Protein AF-A0A4P8WNH5-F1 (afdb_monomer)

Structure (mmCIF, N/CA/C/O backbone):
data_AF-A0A4P8WNH5-F1
#
_entry.id   AF-A0A4P8WNH5-F1
#
loop_
_atom_site.group_PDB
_atom_site.id
_atom_site.type_symbol
_atom_site.label_atom_id
_atom_site.label_alt_id
_atom_site.label_comp_id
_atom_site.label_asym_id
_atom_site.label_entity_id
_atom_site.label_seq_id
_atom_site.pdbx_PDB_ins_code
_atom_site.Cartn_x
_atom_site.Cartn_y
_atom_site.Cartn_z
_atom_site.occupa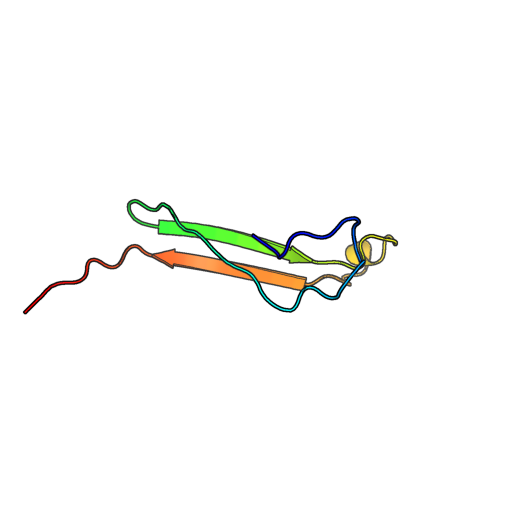ncy
_atom_site.B_iso_or_equiv
_atom_site.auth_seq_id
_atom_site.auth_comp_id
_atom_site.auth_asym_id
_atom_site.auth_atom_id
_atom_site.pdbx_PDB_model_num
ATOM 1 N N . MET A 1 1 ? 4.688 4.545 7.085 1.00 73.94 1 MET A N 1
ATOM 2 C CA . MET A 1 1 ? 5.941 5.305 6.960 1.00 73.94 1 MET A CA 1
ATOM 3 C C . MET A 1 1 ? 6.979 4.357 6.409 1.00 73.94 1 MET A C 1
ATOM 5 O O . MET A 1 1 ? 6.934 3.176 6.731 1.00 73.94 1 MET A O 1
ATOM 9 N N . CYS A 1 2 ? 7.844 4.876 5.553 1.00 79.94 2 CYS A N 1
ATOM 10 C CA . CYS A 1 2 ? 9.010 4.164 5.052 1.00 79.94 2 CYS A CA 1
ATOM 11 C 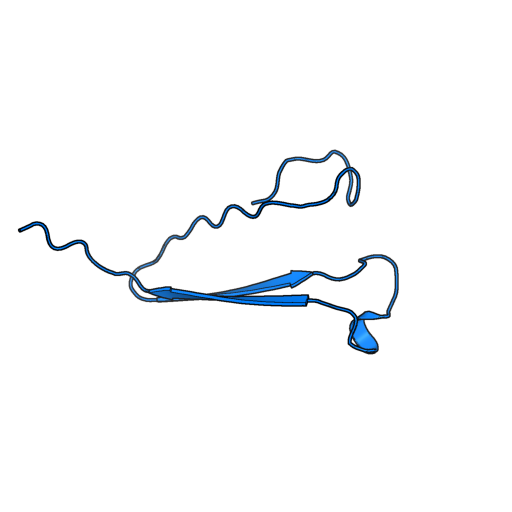C . CYS A 1 2 ? 10.258 4.777 5.695 1.00 79.94 2 CYS A C 1
ATOM 13 O O . CYS A 1 2 ? 10.183 5.87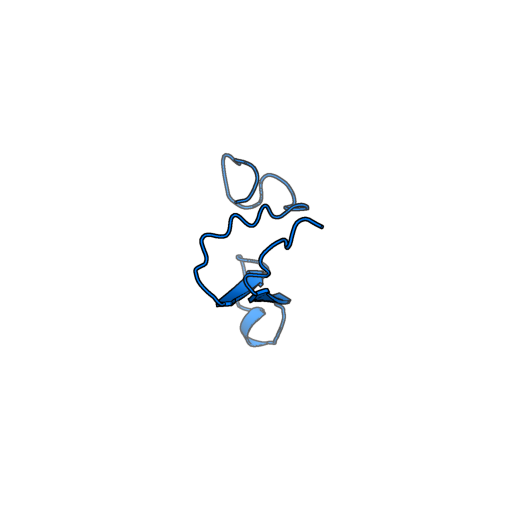7 6.253 1.00 79.94 2 CYS A O 1
ATOM 15 N N . GLU A 1 3 ? 11.387 4.079 5.617 1.00 85.38 3 GLU A N 1
ATOM 16 C CA . GLU A 1 3 ? 12.675 4.618 6.054 1.00 85.38 3 GLU A CA 1
ATOM 17 C C . GLU A 1 3 ? 13.020 5.919 5.301 1.00 85.38 3 GLU A C 1
ATOM 19 O O . GLU A 1 3 ? 12.644 6.099 4.140 1.00 85.38 3 GLU A O 1
ATOM 24 N N . VAL A 1 4 ? 13.692 6.860 5.978 1.00 87.56 4 VAL A N 1
ATOM 25 C CA . VAL A 1 4 ? 14.055 8.158 5.389 1.00 87.56 4 VAL A CA 1
ATOM 26 C C . VAL A 1 4 ? 15.179 7.965 4.374 1.00 87.56 4 VAL A C 1
ATOM 28 O O . VAL A 1 4 ? 16.272 7.546 4.741 1.00 87.56 4 VAL A O 1
ATOM 31 N N . GLN A 1 5 ? 14.914 8.357 3.129 1.00 88.00 5 GLN A N 1
ATOM 32 C CA . GLN A 1 5 ? 15.873 8.384 2.022 1.00 88.00 5 GLN A CA 1
ATOM 33 C C . GLN A 1 5 ? 16.073 9.826 1.531 1.00 88.00 5 GLN A C 1
ATOM 35 O O . GLN A 1 5 ? 15.185 10.672 1.677 1.00 88.00 5 GLN A O 1
ATOM 40 N N . GLN A 1 6 ? 17.239 10.126 0.963 1.00 92.31 6 GLN A N 1
ATOM 41 C CA . GLN A 1 6 ? 17.574 11.444 0.417 1.00 92.31 6 GLN A CA 1
ATOM 42 C C . GLN A 1 6 ? 16.869 11.719 -0.915 1.00 92.31 6 GLN A C 1
ATOM 44 O O . GLN A 1 6 ? 16.599 12.875 -1.246 1.00 92.31 6 GLN A O 1
ATOM 49 N N . TYR A 1 7 ? 16.568 10.670 -1.681 1.00 89.88 7 TYR A N 1
ATOM 50 C CA . TYR A 1 7 ? 15.832 10.742 -2.940 1.00 89.88 7 TYR A CA 1
ATOM 51 C C . TYR A 1 7 ? 15.048 9.447 -3.186 1.00 89.88 7 TYR A C 1
ATOM 53 O O . TYR A 1 7 ? 15.292 8.421 -2.557 1.00 89.88 7 TYR A O 1
ATOM 61 N N . ILE A 1 8 ? 14.066 9.505 -4.087 1.00 86.06 8 ILE A N 1
ATOM 62 C CA . ILE A 1 8 ? 13.244 8.344 -4.450 1.00 86.06 8 ILE A CA 1
ATOM 63 C C . ILE A 1 8 ? 14.122 7.312 -5.16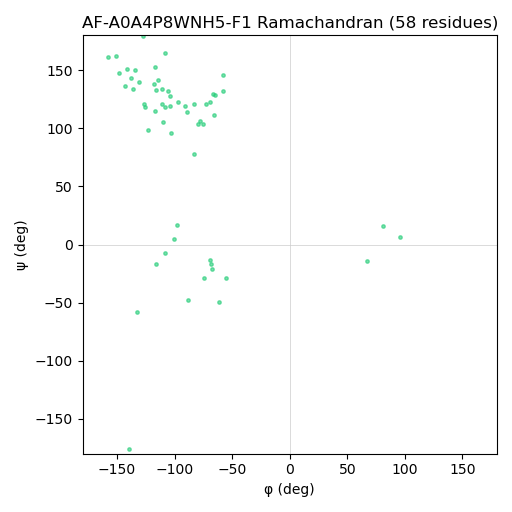7 1.00 86.06 8 ILE A C 1
ATOM 65 O O . ILE A 1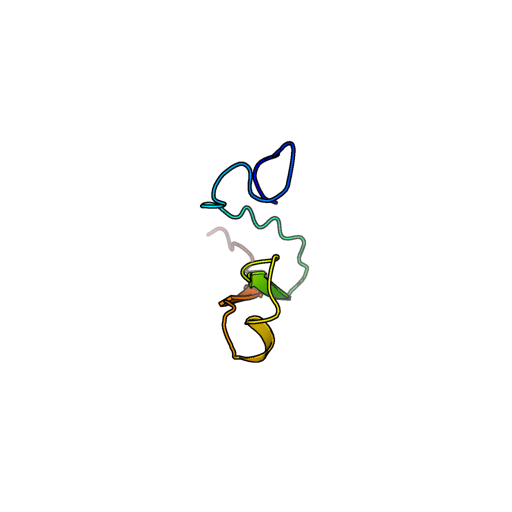 8 ? 14.804 7.663 -6.128 1.00 86.06 8 ILE A O 1
ATOM 69 N N . GLY A 1 9 ? 14.071 6.056 -4.717 1.00 86.50 9 GLY A N 1
ATOM 70 C CA . GLY A 1 9 ? 14.820 4.950 -5.317 1.00 86.50 9 GLY A CA 1
ATOM 71 C C . GLY A 1 9 ? 16.285 4.865 -4.883 1.00 86.50 9 GLY A C 1
ATOM 72 O O . GLY A 1 9 ? 17.056 4.186 -5.552 1.00 86.50 9 GLY A O 1
ATOM 73 N N . GLU A 1 10 ? 16.677 5.544 -3.797 1.00 92.06 10 GLU A N 1
ATOM 74 C CA . GLU A 1 10 ? 18.019 5.404 -3.216 1.00 92.06 10 GLU A CA 1
ATOM 75 C C . GLU A 1 10 ? 18.263 3.962 -2.753 1.00 92.06 10 GLU A C 1
ATOM 77 O O . GLU A 1 10 ? 19.254 3.354 -3.144 1.00 92.06 10 GLU A O 1
ATOM 82 N N . GLU A 1 11 ? 17.326 3.396 -1.989 1.00 91.94 11 GLU A N 1
ATOM 83 C CA . GLU A 1 11 ? 17.360 1.999 -1.550 1.00 91.94 11 GLU A CA 1
ATOM 84 C C . GLU A 1 11 ? 15.988 1.326 -1.731 1.00 91.94 11 GLU A C 1
ATOM 86 O O . GLU A 1 11 ? 14.947 1.989 -1.607 1.00 91.94 11 GLU A O 1
ATOM 91 N N . PRO A 1 12 ? 15.944 0.002 -1.980 1.00 90.00 12 PRO A N 1
ATOM 92 C CA . PRO A 1 12 ? 14.690 -0.736 -2.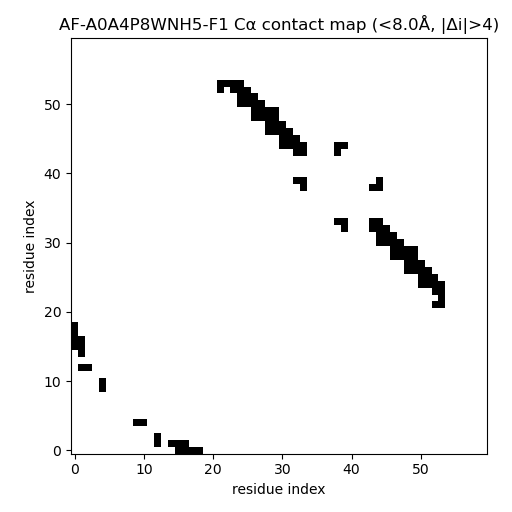054 1.00 90.00 12 PRO A CA 1
ATOM 93 C C . PRO A 1 12 ? 13.874 -0.616 -0.762 1.00 90.00 12 PRO A C 1
ATOM 95 O O . PRO A 1 12 ? 14.369 -0.863 0.338 1.00 90.00 12 PRO A O 1
ATOM 98 N N . LEU A 1 13 ? 12.585 -0.307 -0.896 1.00 89.88 13 LEU A N 1
ATOM 99 C CA . LEU A 1 13 ? 11.649 -0.335 0.224 1.00 89.88 13 LEU A CA 1
ATOM 100 C C . LEU A 1 13 ? 11.244 -1.781 0.524 1.00 89.88 13 LEU A C 1
ATOM 102 O O . LEU A 1 13 ? 10.483 -2.388 -0.221 1.00 89.88 13 LEU A O 1
ATOM 106 N N . THR A 1 14 ? 11.750 -2.346 1.621 1.00 91.81 14 THR A N 1
ATOM 107 C CA . THR A 1 14 ? 11.446 -3.737 2.016 1.00 91.81 14 THR A CA 1
ATOM 108 C C . THR A 1 14 ? 10.534 -3.847 3.236 1.00 91.81 14 THR A C 1
ATOM 110 O O . THR A 1 14 ? 10.131 -4.951 3.601 1.00 91.81 14 THR A O 1
ATOM 113 N N . MET A 1 15 ? 10.234 -2.730 3.902 1.00 90.31 15 MET A N 1
ATOM 114 C CA . MET A 1 15 ? 9.388 -2.679 5.096 1.00 90.31 15 MET A CA 1
ATOM 115 C C . MET A 1 15 ? 8.425 -1.492 5.036 1.00 90.31 15 MET A C 1
ATOM 117 O O . MET A 1 15 ? 8.787 -0.407 4.582 1.00 90.31 15 MET A O 1
ATOM 121 N N . LEU A 1 16 ? 7.211 -1.703 5.547 1.00 90.56 16 LEU A N 1
ATOM 122 C CA . LEU A 1 16 ? 6.167 -0.691 5.677 1.00 90.56 16 LEU A CA 1
ATOM 123 C C . LEU A 1 16 ? 5.693 -0.626 7.133 1.00 90.56 16 LEU A C 1
ATOM 125 O O . LEU A 1 16 ? 5.103 -1.583 7.633 1.00 90.56 16 LEU A O 1
ATOM 129 N N . ASP A 1 17 ? 5.865 0.529 7.777 1.00 92.69 17 ASP A N 1
ATOM 130 C CA . ASP A 1 17 ? 5.288 0.789 9.098 1.00 92.69 17 ASP A CA 1
ATOM 131 C C . ASP A 1 17 ? 3.889 1.398 8.966 1.00 92.69 17 ASP A C 1
ATOM 133 O O . ASP A 1 17 ? 3.728 2.534 8.503 1.00 92.69 17 ASP A O 1
ATOM 137 N N . LEU A 1 18 ? 2.856 0.678 9.403 1.00 92.88 18 LEU A N 1
ATOM 138 C CA . LEU A 1 18 ? 1.470 1.145 9.354 1.00 92.88 18 LEU A CA 1
ATOM 139 C C . LEU A 1 18 ? 0.989 1.594 10.741 1.00 92.88 18 LEU A C 1
ATOM 141 O O . LEU A 1 18 ? 0.517 0.793 11.544 1.00 92.88 18 LEU A O 1
ATOM 145 N N . ASN A 1 19 ? 1.075 2.898 11.010 1.00 92.50 19 ASN A N 1
ATOM 146 C CA . ASN A 1 19 ? 0.505 3.498 12.218 1.00 92.50 19 ASN A CA 1
ATOM 147 C C . ASN A 1 19 ? -0.983 3.790 12.006 1.00 92.50 19 ASN A C 1
ATOM 149 O O . ASN A 1 19 ? -1.347 4.554 11.112 1.00 92.50 19 ASN A O 1
ATOM 153 N N . THR A 1 20 ? -1.839 3.207 12.842 1.00 90.94 20 THR A N 1
ATOM 154 C CA . THR A 1 20 ? -3.297 3.304 12.706 1.00 90.94 20 THR A CA 1
ATOM 155 C C . THR A 1 20 ? -3.925 4.032 13.890 1.00 90.94 20 THR A C 1
ATOM 157 O O . THR A 1 20 ? -3.657 3.684 15.039 1.00 90.94 20 THR A O 1
ATOM 160 N N . TYR A 1 21 ? -4.816 4.984 13.615 1.00 90.06 21 TYR A N 1
ATOM 161 C CA . TYR A 1 21 ? -5.618 5.696 14.615 1.00 90.06 21 TYR A CA 1
ATOM 162 C C . TYR A 1 21 ? -7.090 5.496 14.265 1.00 90.06 21 TYR A C 1
ATOM 164 O O . TYR A 1 21 ? -7.589 6.124 13.335 1.00 90.06 21 TYR A O 1
ATOM 172 N N . LEU A 1 22 ? -7.746 4.546 14.929 1.00 89.88 22 LEU A N 1
ATOM 173 C CA . LEU A 1 22 ? -9.042 4.015 14.502 1.00 89.88 22 LEU A CA 1
ATOM 174 C C . LEU A 1 22 ? -10.020 4.002 15.675 1.00 89.88 22 LEU A C 1
ATOM 176 O O . LEU A 1 22 ? -9.638 3.586 16.768 1.00 89.88 22 LEU A O 1
ATOM 180 N N . ASP A 1 23 ? -11.277 4.359 15.412 1.00 86.00 23 ASP A N 1
ATOM 181 C CA . ASP A 1 23 ? -12.377 4.157 16.363 1.00 86.00 23 ASP A CA 1
ATOM 182 C C . ASP A 1 23 ? -13.024 2.771 16.184 1.00 86.00 23 ASP A C 1
ATOM 184 O O . ASP A 1 23 ? -13.217 2.042 17.154 1.00 86.00 23 ASP A O 1
ATOM 188 N N . THR A 1 24 ? -13.344 2.383 14.942 1.00 92.19 24 THR A N 1
ATOM 189 C CA . THR A 1 24 ? -14.033 1.116 14.625 1.00 92.19 24 THR A CA 1
ATOM 190 C C . THR A 1 24 ? -13.376 0.352 13.482 1.00 92.19 24 THR A C 1
ATOM 192 O O . THR A 1 24 ? -12.962 -0.787 13.661 1.00 92.19 24 THR A O 1
ATOM 195 N N . GLU A 1 25 ? -13.255 0.963 12.311 1.00 94.62 25 GLU A N 1
ATOM 196 C CA . GLU A 1 25 ? -12.679 0.358 11.114 1.00 94.62 25 GLU A CA 1
ATOM 197 C C . GLU A 1 25 ? -11.995 1.436 10.276 1.00 94.62 25 GLU A C 1
ATOM 199 O O . GLU A 1 25 ? -12.449 2.580 10.229 1.00 94.62 25 GLU A O 1
ATOM 204 N N . ALA A 1 26 ? -10.920 1.066 9.586 1.00 94.81 26 ALA A N 1
ATOM 205 C CA . ALA A 1 26 ? -10.418 1.834 8.460 1.00 94.81 26 ALA A CA 1
ATOM 206 C C . ALA A 1 26 ? -9.919 0.921 7.348 1.00 94.81 26 ALA A C 1
ATOM 208 O O . ALA A 1 26 ? -9.406 -0.174 7.583 1.00 94.81 26 ALA A O 1
ATOM 209 N N . THR A 1 27 ? -10.009 1.434 6.128 1.00 95.81 27 THR A N 1
ATOM 210 C CA . THR A 1 27 ? -9.473 0.798 4.930 1.00 95.81 27 THR A CA 1
ATOM 211 C C . THR A 1 27 ? -8.409 1.687 4.310 1.00 95.81 27 THR A C 1
ATOM 213 O O . THR A 1 27 ? -8.598 2.900 4.205 1.00 95.81 27 THR A O 1
ATOM 216 N N . TYR A 1 28 ? -7.313 1.089 3.860 1.00 95.00 28 TYR A N 1
ATOM 217 C CA . TYR A 1 28 ? -6.242 1.786 3.158 1.00 95.00 28 TYR A CA 1
ATOM 218 C C . TYR A 1 28 ? -5.677 0.901 2.047 1.00 95.00 28 TYR A C 1
ATOM 220 O O . TYR A 1 28 ? -5.434 -0.283 2.266 1.00 95.00 28 TYR A O 1
ATOM 228 N N . SER A 1 29 ? -5.449 1.474 0.868 1.00 96.81 29 SER A N 1
ATOM 229 C CA . SER A 1 29 ? -4.791 0.795 -0.251 1.00 96.81 29 SER A CA 1
ATOM 230 C C . SER A 1 29 ? -3.394 1.380 -0.427 1.00 96.81 29 SER A C 1
ATOM 232 O O . SER A 1 29 ? -3.249 2.571 -0.698 1.00 96.81 29 SER A O 1
ATOM 234 N N . PHE A 1 30 ? -2.374 0.541 -0.269 1.00 95.81 30 PHE A N 1
ATOM 235 C CA . PHE A 1 30 ? -0.987 0.888 -0.548 1.00 95.81 30 PHE A CA 1
ATOM 236 C C . PHE A 1 30 ? -0.672 0.528 -2.000 1.00 95.81 30 PHE A C 1
ATOM 238 O O . PHE A 1 30 ? -0.829 -0.630 -2.390 1.00 95.81 30 PHE A O 1
ATOM 245 N N . TYR A 1 31 ? -0.305 1.531 -2.794 1.00 96.00 31 TYR A N 1
ATOM 246 C CA . TYR A 1 31 ? -0.050 1.415 -4.228 1.00 96.00 31 TYR A CA 1
ATOM 247 C C . TYR A 1 31 ? 1.442 1.602 -4.509 1.00 96.00 31 TYR A C 1
ATOM 249 O O . TYR A 1 31 ? 2.041 2.555 -4.009 1.00 96.00 31 TYR A O 1
ATOM 257 N N . GLU A 1 32 ? 2.003 0.727 -5.339 1.00 95.06 32 GLU A N 1
ATOM 258 C CA . GLU A 1 32 ? 3.402 0.757 -5.770 1.00 95.06 32 GLU A CA 1
ATOM 259 C C . GLU A 1 32 ? 3.482 0.503 -7.281 1.00 95.06 32 GLU A C 1
ATOM 261 O O . GLU A 1 32 ? 2.861 -0.431 -7.787 1.00 95.06 32 GLU A O 1
ATOM 266 N N . ASP A 1 33 ? 4.263 1.303 -8.002 1.00 95.31 33 ASP A N 1
ATOM 267 C CA . ASP A 1 33 ? 4.628 1.071 -9.402 1.00 95.31 33 ASP A CA 1
ATOM 268 C C . ASP A 1 33 ? 6.106 1.424 -9.636 1.00 95.31 33 ASP A C 1
ATOM 270 O O . ASP A 1 33 ? 6.837 1.727 -8.691 1.00 95.31 33 ASP A O 1
ATOM 274 N N . GLY A 1 34 ? 6.566 1.352 -10.887 1.00 93.25 34 GLY A N 1
ATOM 275 C CA . GLY A 1 34 ? 7.949 1.687 -11.233 1.00 93.25 34 GLY A CA 1
ATOM 276 C C . GLY A 1 34 ? 8.302 3.175 -11.106 1.00 93.25 34 GLY A C 1
ATOM 277 O O . GLY A 1 34 ? 9.474 3.515 -11.160 1.00 93.25 34 GLY A O 1
ATOM 278 N N . GLY A 1 35 ? 7.333 4.091 -10.973 1.00 92.38 35 GLY A N 1
ATOM 279 C CA . GLY A 1 35 ? 7.562 5.535 -10.791 1.00 92.38 35 GLY A CA 1
ATOM 280 C C . GLY A 1 35 ? 8.177 6.304 -11.975 1.00 92.38 35 GLY A C 1
ATOM 281 O O . GLY A 1 35 ? 8.127 7.534 -11.999 1.00 92.38 35 GLY A O 1
ATOM 282 N N . GLU A 1 36 ? 8.733 5.611 -12.969 1.00 93.50 36 GLU A N 1
ATOM 283 C CA . GLU A 1 36 ? 9.554 6.181 -14.051 1.00 93.50 36 GLU A CA 1
ATOM 284 C C . GLU A 1 36 ? 8.958 6.035 -15.461 1.00 93.50 36 GLU A C 1
ATOM 286 O O . GLU A 1 36 ? 9.360 6.745 -16.388 1.00 93.50 36 GLU A O 1
ATOM 291 N N . SER A 1 37 ? 7.978 5.146 -15.632 1.00 95.19 37 SER A N 1
ATOM 292 C CA . SER A 1 37 ? 7.322 4.851 -16.908 1.00 95.19 37 SER A CA 1
ATOM 293 C C . SER A 1 37 ? 5.793 4.961 -16.806 1.00 95.19 37 SER A C 1
ATOM 295 O O . SER A 1 37 ? 5.219 5.282 -15.763 1.00 95.19 37 SER A O 1
ATOM 297 N N . LEU A 1 38 ? 5.100 4.714 -17.922 1.00 97.00 38 LEU A N 1
ATOM 298 C CA . LEU A 1 38 ? 3.634 4.642 -17.965 1.00 97.00 38 LEU A CA 1
ATOM 299 C C . LEU A 1 38 ? 3.112 3.200 -17.907 1.00 97.00 38 LEU A C 1
ATOM 301 O O . LEU A 1 38 ? 1.950 2.968 -18.244 1.00 97.00 38 LEU A O 1
ATOM 305 N N . ASP A 1 39 ? 3.935 2.239 -17.491 1.00 97.94 39 ASP A N 1
ATOM 306 C CA . ASP A 1 39 ? 3.586 0.816 -17.549 1.00 97.94 39 ASP A CA 1
ATOM 307 C C . ASP A 1 39 ? 2.471 0.430 -16.567 1.00 97.94 39 ASP A C 1
ATOM 309 O O . ASP A 1 39 ? 1.743 -0.536 -16.804 1.00 97.94 39 ASP A O 1
ATOM 313 N N . HIS A 1 40 ? 2.187 1.269 -15.563 1.00 96.06 40 HIS A N 1
ATOM 314 C CA . HIS A 1 40 ? 0.976 1.146 -14.744 1.00 96.06 40 HIS A CA 1
ATOM 315 C C . HIS A 1 40 ? -0.314 1.150 -15.587 1.00 96.06 40 HIS A C 1
ATOM 317 O O . HIS A 1 40 ? -1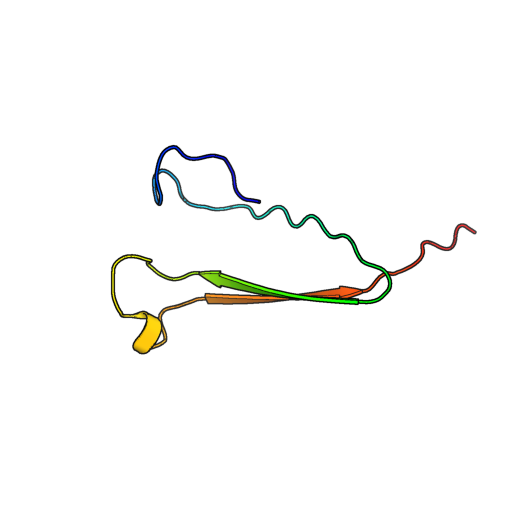.297 0.502 -15.227 1.00 96.06 40 HIS A O 1
ATOM 323 N N . LYS A 1 41 ? -0.322 1.818 -16.754 1.00 97.38 41 LYS A N 1
ATOM 324 C CA . LYS A 1 41 ? -1.459 1.792 -17.698 1.00 97.38 41 LYS A CA 1
ATOM 325 C C . LYS A 1 41 ? -1.658 0.423 -18.345 1.00 97.38 41 LYS A C 1
ATOM 327 O O . LYS A 1 41 ? -2.754 0.135 -18.819 1.00 97.38 41 LYS A O 1
ATOM 332 N N . ASN A 1 42 ? -0.614 -0.398 -18.346 1.00 97.75 42 ASN A N 1
ATOM 333 C CA . ASN A 1 42 ? -0.605 -1.763 -18.854 1.00 97.75 42 ASN A CA 1
ATOM 334 C C . ASN A 1 42 ? -0.729 -2.806 -17.727 1.00 97.75 42 ASN A C 1
ATOM 336 O O . ASN A 1 42 ? -0.687 -4.000 -18.007 1.00 97.75 42 ASN A O 1
ATOM 340 N N . GLY A 1 43 ? -0.928 -2.376 -16.474 1.00 97.50 43 GLY A N 1
ATOM 341 C CA . GLY A 1 43 ? -1.117 -3.268 -15.327 1.00 97.50 43 GLY A CA 1
ATOM 342 C C . GLY A 1 43 ? 0.143 -3.555 -14.513 1.00 97.50 43 GLY A C 1
ATOM 343 O O . GLY A 1 43 ? 0.081 -4.382 -13.608 1.00 97.50 43 GLY A O 1
ATOM 344 N N . GLU A 1 44 ? 1.266 -2.891 -14.798 1.00 98.12 44 GLU A N 1
ATOM 345 C CA . GLU A 1 44 ? 2.505 -3.058 -14.031 1.00 98.12 44 GLU A CA 1
ATOM 346 C C . GLU A 1 44 ? 2.491 -2.185 -12.773 1.00 98.12 44 GLU A C 1
ATOM 348 O O . GLU A 1 44 ? 3.061 -1.097 -12.724 1.00 98.12 44 GLU A O 1
ATOM 353 N N . TYR A 1 45 ? 1.767 -2.657 -11.763 1.00 97.50 45 TYR A N 1
ATOM 354 C CA . TYR A 1 45 ? 1.704 -2.067 -10.432 1.00 97.50 45 TYR A CA 1
ATOM 355 C C . TYR A 1 45 ? 1.255 -3.123 -9.418 1.00 97.50 45 TYR A C 1
ATOM 357 O O . TYR A 1 45 ? 0.627 -4.124 -9.772 1.00 97.50 45 TYR A O 1
ATOM 365 N N . ASN A 1 46 ? 1.510 -2.862 -8.142 1.00 96.88 46 ASN A N 1
ATOM 366 C CA . ASN A 1 46 ? 1.003 -3.650 -7.030 1.00 96.88 46 ASN A CA 1
ATOM 367 C C . ASN A 1 46 ? 0.043 -2.808 -6.184 1.00 96.88 46 ASN A C 1
ATOM 369 O O . ASN A 1 46 ? 0.272 -1.624 -5.938 1.00 96.88 46 ASN A O 1
ATOM 373 N N . VAL A 1 47 ? -1.035 -3.437 -5.706 1.00 97.94 47 VAL A N 1
ATOM 374 C CA . VAL A 1 47 ? -1.922 -2.853 -4.690 1.00 97.94 47 VAL A CA 1
ATOM 375 C C . VAL A 1 47 ? -2.064 -3.823 -3.536 1.00 97.94 47 VAL A C 1
ATOM 377 O O . VAL A 1 47 ? -2.572 -4.932 -3.706 1.00 97.94 47 VAL A O 1
ATOM 380 N N . THR A 1 48 ? -1.687 -3.372 -2.345 1.00 96.75 48 THR A N 1
ATOM 381 C CA . THR A 1 48 ? -1.947 -4.084 -1.095 1.00 96.75 48 THR A CA 1
ATOM 382 C C . THR A 1 48 ? -3.091 -3.399 -0.360 1.00 96.75 48 THR A C 1
ATOM 384 O O . THR A 1 48 ? -3.004 -2.225 -0.004 1.00 96.75 48 THR A O 1
ATOM 387 N N . ASN A 1 49 ? -4.183 -4.128 -0.132 1.00 98.06 49 ASN A N 1
ATOM 388 C CA . ASN A 1 49 ? -5.363 -3.604 0.552 1.00 98.06 49 ASN A CA 1
ATOM 389 C C . ASN A 1 49 ? -5.342 -3.992 2.032 1.00 98.06 49 ASN A C 1
ATOM 391 O O . ASN A 1 49 ? -5.337 -5.174 2.371 1.00 98.06 49 ASN A O 1
ATOM 395 N N . PHE A 1 50 ? -5.390 -2.992 2.905 1.00 96.56 50 PHE A N 1
ATOM 396 C CA . PHE A 1 50 ? -5.502 -3.151 4.347 1.00 96.56 50 PHE A CA 1
ATOM 397 C C . PHE A 1 50 ? -6.926 -2.829 4.788 1.00 96.56 50 PHE A C 1
ATOM 399 O O . PHE A 1 50 ? -7.460 -1.765 4.484 1.00 96.56 50 PHE A O 1
ATOM 406 N N . THR A 1 51 ? -7.530 -3.745 5.536 1.00 96.12 51 THR A N 1
ATOM 407 C CA . THR A 1 51 ? -8.743 -3.496 6.321 1.00 96.12 51 THR A CA 1
ATOM 408 C C . THR A 1 51 ? -8.365 -3.698 7.776 1.00 96.12 51 THR A C 1
ATOM 410 O O . THR A 1 51 ? -7.972 -4.800 8.161 1.00 96.12 51 THR A O 1
ATOM 413 N N . ILE A 1 52 ? -8.413 -2.631 8.568 1.00 95.06 52 ILE A N 1
ATOM 414 C CA . ILE A 1 52 ? -8.041 -2.670 9.978 1.00 95.06 52 ILE A CA 1
ATOM 415 C C . ILE A 1 52 ? -9.298 -2.478 10.811 1.00 95.06 52 ILE A C 1
ATOM 417 O O . ILE A 1 52 ? -9.977 -1.461 10.698 1.00 95.06 52 ILE A O 1
ATOM 421 N N . LEU A 1 53 ? -9.586 -3.460 11.660 1.00 93.31 53 LEU A N 1
ATOM 422 C CA . LEU A 1 53 ? -10.716 -3.446 12.578 1.00 93.31 53 LEU A CA 1
ATOM 423 C C . LEU A 1 53 ? -10.211 -3.186 13.994 1.00 93.31 53 LEU A C 1
ATOM 425 O O . LEU A 1 53 ? -9.275 -3.837 14.465 1.00 93.31 53 LEU A O 1
ATOM 429 N N . TYR A 1 54 ? -10.854 -2.257 14.692 1.00 89.56 54 TYR A N 1
ATOM 430 C CA . TYR A 1 54 ? -10.664 -2.078 16.119 1.00 89.56 54 TYR A CA 1
ATOM 431 C C . TYR A 1 54 ? -11.194 -3.315 16.848 1.00 89.56 54 TYR A C 1
ATOM 433 O O . TYR A 1 54 ? -12.397 -3.575 16.891 1.00 89.56 54 TYR A O 1
ATOM 441 N N . SER A 1 55 ? -10.276 -4.077 17.441 1.00 83.19 55 SER A N 1
ATOM 442 C CA . SER A 1 55 ? -10.607 -5.217 18.289 1.00 83.19 55 SER A CA 1
ATOM 443 C C . SER A 1 55 ? -10.259 -4.876 19.741 1.00 83.19 55 SER A C 1
ATOM 445 O O . SER A 1 55 ? -9.077 -4.866 20.098 1.00 83.19 55 SER A O 1
ATOM 447 N N . PRO A 1 56 ? -11.250 -4.594 20.607 1.00 80.31 56 PRO A N 1
ATOM 448 C CA . PRO A 1 56 ? -10.980 -4.322 22.011 1.00 80.31 56 PRO A CA 1
ATOM 449 C C . PRO A 1 56 ? -10.401 -5.570 22.689 1.00 80.31 56 PRO A C 1
ATOM 451 O O . PRO A 1 56 ? -10.967 -6.663 22.622 1.00 80.31 56 PRO A O 1
ATOM 454 N N . CYS A 1 57 ? -9.267 -5.409 23.372 1.00 71.50 57 CYS A N 1
ATOM 455 C CA . CYS A 1 57 ? -8.687 -6.470 24.189 1.00 71.50 57 CYS A CA 1
ATOM 456 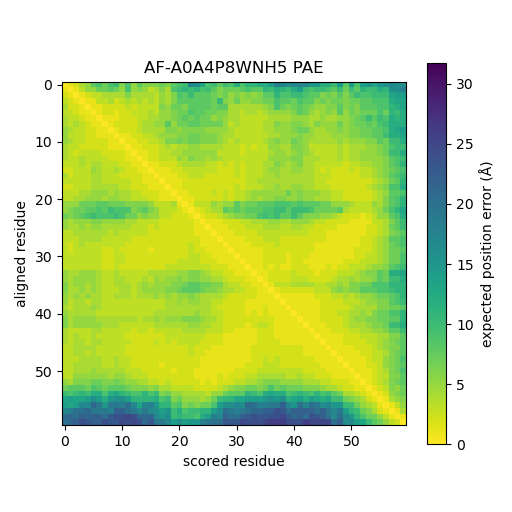C C . CYS A 1 57 ? -9.498 -6.616 25.484 1.00 71.50 57 CYS A C 1
ATOM 458 O O . CYS A 1 57 ? -9.379 -5.801 26.401 1.00 71.50 57 CYS A O 1
ATOM 460 N N . ILE A 1 58 ? -10.332 -7.654 25.568 1.00 75.94 58 ILE A N 1
ATOM 461 C CA . ILE A 1 58 ? -11.050 -8.002 26.799 1.00 75.94 58 ILE A CA 1
ATOM 462 C C . ILE A 1 58 ? -10.074 -8.751 27.712 1.00 75.94 58 ILE A C 1
ATOM 464 O O . ILE A 1 58 ? -9.778 -9.926 27.482 1.00 75.94 58 ILE A O 1
ATOM 468 N N . LYS A 1 59 ? -9.555 -8.078 28.747 1.00 66.31 59 LYS A N 1
ATOM 469 C CA . LYS A 1 59 ? -8.761 -8.745 29.790 1.00 66.31 59 LYS A CA 1
ATOM 470 C C . LYS A 1 59 ? -9.683 -9.653 30.614 1.00 66.31 59 LYS A C 1
ATOM 472 O O . LYS A 1 5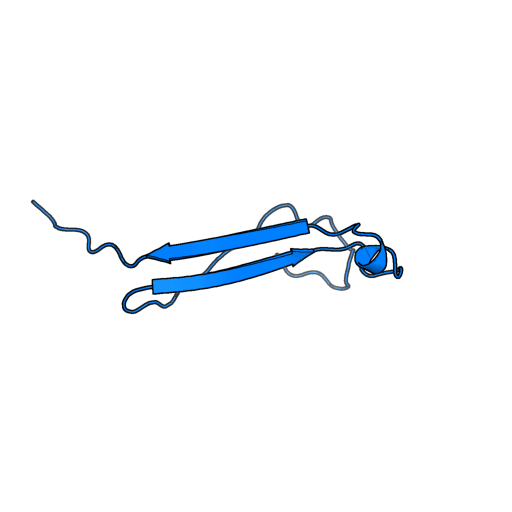9 ? -10.683 -9.174 31.143 1.00 66.31 59 LYS A O 1
ATOM 477 N N . ARG A 1 60 ? -9.360 -10.949 30.664 1.00 65.25 60 ARG A N 1
ATOM 478 C CA . ARG A 1 60 ? -9.971 -11.921 31.583 1.00 65.25 60 ARG A CA 1
ATOM 479 C C . ARG A 1 60 ? -9.354 -11.816 32.969 1.00 65.25 60 ARG A C 1
ATOM 481 O O . ARG A 1 60 ? -8.147 -11.493 33.033 1.00 65.25 60 ARG A O 1
#

pLDDT: mean 90.81, std 7.53, range [65.25, 98.12]

Sequence (60 aa):
MCEVQQYIGEEPLTMLDLNTYLDTEATYSFYEDGGESLDHKNGEYNVTNFTILYSPCIKR

Radius of gyration: 16.12 Å; Cα contacts (8 Å, |Δi|>4): 56; chains: 1; bounding box: 32×23×50 Å

Solvent-accessible surface area (backbone atoms only — not comparable to full-atom values): 4316 Å² total; per-residue (Å²): 87,65,83,93,65,99,51,92,79,75,65,87,85,88,64,78,50,83,88,80,90,70,87,53,64,51,74,50,74,51,76,48,62,81,88,79,71,70,50,55,82,78,61,50,56,49,76,50,78,46,79,49,69,61,74,83,84,79,84,128

Organism: NCBI:txid88724

Secondary structure (DSSP, 8-state):
-----SSTTSS-----------SSEEEEEEEEE-SSSSGGGGT-EEEEEEEEE-------

Foldseek 3Di:
DFDDDPDPPPDDGPDDDDDDDDDAKDKDKDKAAPVPDPCVVVVRIDIDIDIDGDDDDDDD

Nearest PDB structures (foldseek):
  5djw-assembly2_B  TM=7.632E-01  e=2.078E+00  Bacteroides thetaiotaomicron VPI-5482
  8ro2-assembly1_R  TM=2.600E-01  e=5.931E+00  Homo sapiens

Mean predicted aligned error: 4.95 Å

InterPro domains:
  IPR013780 Glycosyl hydrolase, all-beta [G3DSA:2.60.40.1180] (1-56)
  IPR033403 Domain of unknown function DUF5110 [PF17137] (16-52)